Protein AF-A0A846Q1V9-F1 (afdb_monomer_lite)

Secondary structure (DSSP, 8-state):
-PPPTT--EEEEEEEEEEESS----BTTEEE-TT-S-TT-TT---B-TTS-SB--EEEEEEETTTEEEEEEEEEEEPPTT--PPPP-

Foldseek 3Di:
DAFDPPFKDFFDKDKAKEFCDDDDDDDRYHYPNNVAFQVNPPDWWAWQVVPHTWDKDWPDDDGNTITIMITTDGIDGGPPDDIDIDD

Structure (mmCIF, N/CA/C/O backbone):
data_AF-A0A846Q1V9-F1
#
_entry.id   AF-A0A846Q1V9-F1
#
loop_
_atom_site.group_PDB
_atom_site.id
_atom_site.type_symbol
_atom_site.label_atom_id
_atom_site.label_alt_id
_atom_site.label_comp_id
_atom_site.label_asym_id
_atom_site.label_entity_id
_atom_site.label_seq_id
_atom_site.pdbx_PDB_ins_code
_atom_site.Cartn_x
_atom_site.Cartn_y
_atom_site.Cartn_z
_atom_site.occupancy
_atom_site.B_iso_or_equiv
_atom_site.auth_seq_id
_atom_site.auth_comp_id
_atom_site.auth_asym_id
_atom_site.auth_atom_id
_atom_site.pdbx_PDB_model_num
ATOM 1 N N . MET A 1 1 ? -7.384 13.115 8.548 1.00 44.59 1 MET A N 1
ATOM 2 C CA . MET A 1 1 ? -8.655 12.689 7.923 1.00 44.59 1 MET A CA 1
ATOM 3 C C . MET A 1 1 ? -9.663 12.457 9.040 1.00 44.59 1 MET A C 1
ATOM 5 O O . MET A 1 1 ? -9.303 11.803 10.008 1.00 44.59 1 MET A O 1
ATOM 9 N N . GLN A 1 2 ? -10.837 13.095 8.992 1.00 38.03 2 GLN A N 1
ATOM 10 C CA . GLN A 1 2 ? -11.841 12.988 10.061 1.00 38.03 2 GLN A CA 1
ATOM 11 C C . GLN A 1 2 ? -12.623 11.672 9.952 1.00 38.03 2 GLN A C 1
ATOM 13 O O . GLN A 1 2 ? -12.992 11.278 8.848 1.00 38.03 2 GLN A O 1
ATOM 18 N N . GLY A 1 3 ? -12.859 11.012 11.091 1.00 44.47 3 GLY A N 1
ATOM 19 C CA . GLY A 1 3 ? -13.604 9.752 11.181 1.00 44.47 3 GLY A CA 1
ATOM 20 C C . GLY A 1 3 ? -15.090 9.878 10.814 1.00 44.47 3 GLY A C 1
ATOM 21 O O . GLY A 1 3 ? -15.663 10.967 10.828 1.00 44.47 3 GLY A O 1
ATOM 22 N N . SER A 1 4 ? -15.710 8.736 10.497 1.00 43.16 4 SER A N 1
ATOM 23 C CA . SER A 1 4 ? -17.120 8.620 10.094 1.00 43.16 4 SER A CA 1
ATOM 24 C C . SER A 1 4 ? -18.090 9.004 11.222 1.00 43.16 4 SER A C 1
ATOM 26 O O . SER A 1 4 ? -17.896 8.629 12.380 1.00 43.16 4 SER A O 1
ATOM 28 N N . THR A 1 5 ? -19.171 9.710 10.875 1.00 46.06 5 THR A N 1
ATOM 29 C CA . THR A 1 5 ? -20.303 10.063 11.756 1.00 46.06 5 THR A CA 1
ATOM 30 C C . THR A 1 5 ? -21.291 8.909 11.988 1.00 46.06 5 THR A C 1
ATOM 32 O O . THR A 1 5 ? -22.289 9.099 12.679 1.00 46.06 5 THR A O 1
ATOM 35 N N . VAL A 1 6 ? -21.040 7.720 11.422 1.00 43.12 6 VAL A N 1
ATOM 36 C CA . VAL A 1 6 ? -22.037 6.635 11.287 1.00 43.12 6 VAL A CA 1
ATOM 37 C C . VAL A 1 6 ? -21.794 5.447 12.244 1.00 43.12 6 VAL A C 1
ATOM 39 O O . VAL A 1 6 ? -22.547 4.480 12.245 1.00 43.12 6 VAL A O 1
ATOM 42 N N . GLY A 1 7 ? -20.807 5.538 13.141 1.00 46.91 7 GLY A N 1
ATOM 43 C CA . GLY A 1 7 ? -20.481 4.477 14.106 1.00 46.91 7 GLY A CA 1
ATOM 44 C C . GLY A 1 7 ? -19.385 3.524 13.618 1.00 46.91 7 GLY A C 1
ATOM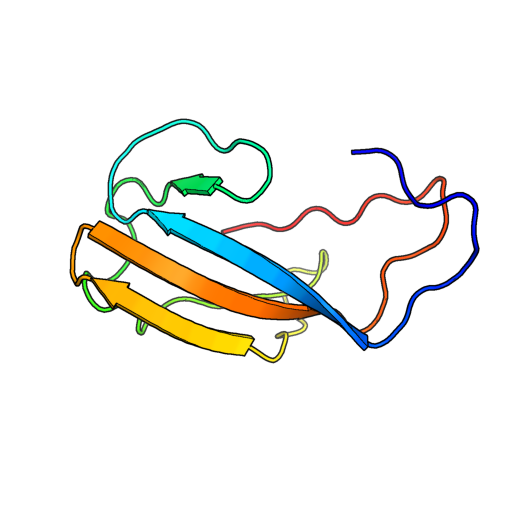 45 O O . GLY A 1 7 ? -18.788 3.747 12.567 1.00 46.91 7 GLY A O 1
ATOM 46 N N . LEU A 1 8 ? -19.072 2.506 14.431 1.00 40.81 8 LEU A N 1
ATOM 47 C CA . LEU A 1 8 ? -18.010 1.523 14.174 1.00 40.81 8 LEU A CA 1
ATOM 48 C C . LEU A 1 8 ? -18.205 0.848 12.812 1.00 40.81 8 LEU A C 1
ATOM 50 O O . LEU A 1 8 ? -19.228 0.204 12.585 1.00 40.81 8 LEU A O 1
ATOM 54 N N . VAL A 1 9 ? -17.204 0.955 11.940 1.00 47.00 9 VAL A N 1
ATOM 55 C CA . VAL A 1 9 ? -17.135 0.159 10.712 1.00 47.00 9 VAL A CA 1
ATOM 56 C C . VAL A 1 9 ? -16.052 -0.893 10.914 1.00 47.00 9 VAL A C 1
ATOM 58 O O . VAL A 1 9 ? -14.883 -0.565 11.120 1.00 47.00 9 VAL A O 1
ATOM 61 N N . THR A 1 10 ? -16.461 -2.157 10.914 1.00 49.53 10 THR A N 1
ATOM 62 C CA . THR A 1 10 ? -15.590 -3.332 11.046 1.00 49.53 10 THR A CA 1
ATOM 63 C C . THR A 1 10 ? -15.399 -3.994 9.684 1.00 49.53 10 THR A C 1
ATOM 65 O O . THR A 1 10 ? -16.336 -3.997 8.886 1.00 49.53 10 THR A O 1
ATOM 68 N N . ASN A 1 11 ? -14.224 -4.579 9.436 1.00 56.75 11 ASN A N 1
ATOM 69 C CA . ASN A 1 11 ? -13.883 -5.326 8.211 1.00 56.75 11 ASN A CA 1
ATOM 70 C C . ASN A 1 11 ? -14.074 -4.513 6.922 1.00 56.75 11 ASN A C 1
ATOM 72 O O . ASN A 1 11 ? -14.695 -4.973 5.963 1.00 56.75 11 ASN A O 1
ATOM 76 N N . TYR A 1 12 ? -13.588 -3.272 6.914 1.00 67.50 12 TYR A N 1
ATOM 77 C CA . TYR A 1 12 ? -13.695 -2.414 5.740 1.00 67.50 12 TYR A CA 1
ATOM 78 C C . TYR A 1 12 ? -12.400 -2.493 4.925 1.00 67.50 12 TYR A C 1
ATOM 80 O O . TYR A 1 12 ? -11.375 -1.987 5.393 1.00 67.50 12 TYR A O 1
ATOM 88 N N . PRO A 1 13 ? -12.410 -3.116 3.733 1.00 75.94 13 PRO A N 1
ATOM 89 C CA . PRO A 1 13 ? -11.232 -3.145 2.885 1.00 75.94 13 PRO A CA 1
ATOM 90 C C . PRO A 1 13 ? -10.983 -1.747 2.314 1.00 75.94 13 PRO A C 1
ATOM 92 O O . PRO A 1 13 ? -11.877 -1.121 1.737 1.00 75.94 13 PRO A O 1
ATOM 95 N N . ILE A 1 14 ? -9.759 -1.251 2.476 1.00 84.00 14 ILE A N 1
ATOM 96 C CA . ILE A 1 14 ? -9.309 0.005 1.871 1.00 84.00 14 ILE A CA 1
ATOM 97 C C . ILE A 1 14 ? -8.368 -0.297 0.711 1.00 84.00 14 ILE A C 1
ATOM 99 O O . ILE A 1 14 ? -7.509 -1.167 0.825 1.00 84.00 14 ILE A O 1
ATOM 103 N N . LEU A 1 15 ? -8.531 0.427 -0.395 1.00 88.31 15 LEU A N 1
ATOM 104 C CA . LEU A 1 15 ? -7.616 0.362 -1.528 1.00 88.31 15 LEU A CA 1
ATOM 105 C C . LEU A 1 15 ? -6.526 1.420 -1.361 1.00 88.31 15 LEU A C 1
ATOM 107 O O . LEU A 1 15 ? -6.827 2.605 -1.204 1.00 88.31 15 LEU A O 1
ATOM 111 N N . LEU A 1 16 ? -5.276 0.985 -1.445 1.00 90.38 16 LEU A N 1
ATOM 112 C CA . LEU A 1 16 ? -4.088 1.825 -1.482 1.00 90.38 16 LEU A CA 1
ATOM 113 C C . LEU A 1 16 ? -3.390 1.666 -2.829 1.00 90.38 16 LEU A C 1
ATOM 115 O O . LEU A 1 16 ? -3.288 0.560 -3.365 1.00 90.38 16 LEU A O 1
ATOM 119 N N . LYS A 1 17 ? -2.870 2.774 -3.354 1.00 93.75 17 LYS A N 1
ATOM 120 C CA . LYS A 1 17 ? -1.960 2.784 -4.495 1.00 93.75 17 LYS A CA 1
ATOM 121 C C . LYS A 1 17 ? -0.562 3.117 -4.000 1.00 93.75 17 LYS A C 1
ATOM 123 O O . LYS A 1 17 ? -0.246 4.263 -3.694 1.00 93.75 17 LYS A O 1
ATOM 128 N N . VAL A 1 18 ? 0.277 2.096 -3.927 1.00 94.31 18 VAL A N 1
ATOM 129 C CA . VAL A 1 18 ? 1.646 2.217 -3.434 1.00 94.31 18 VAL A CA 1
ATOM 130 C C . VAL A 1 18 ? 2.587 2.390 -4.619 1.00 94.31 18 VAL A C 1
ATOM 132 O O . VAL A 1 18 ? 2.612 1.553 -5.515 1.00 94.31 18 VAL A O 1
ATOM 135 N N . HIS A 1 19 ? 3.356 3.471 -4.639 1.00 96.19 19 HIS A N 1
ATOM 136 C CA . HIS A 1 19 ? 4.322 3.807 -5.679 1.00 96.19 19 HIS A CA 1
ATOM 137 C C . HIS A 1 19 ? 5.730 3.473 -5.202 1.00 96.19 19 HIS A C 1
ATOM 139 O O . HIS A 1 19 ? 6.155 3.903 -4.132 1.00 96.19 19 HIS A O 1
ATOM 145 N N . TYR A 1 20 ? 6.492 2.764 -6.032 1.00 95.31 20 TYR A N 1
ATOM 146 C CA . TYR A 1 20 ? 7.911 2.513 -5.778 1.00 95.31 20 TYR A CA 1
ATOM 147 C C . TYR A 1 20 ? 8.723 3.818 -5.786 1.00 95.31 20 TYR A C 1
ATOM 149 O O . TYR A 1 20 ? 9.666 3.972 -5.018 1.00 95.31 20 TYR A O 1
ATOM 157 N N . GLY A 1 21 ? 8.361 4.764 -6.657 1.00 93.25 21 GLY A N 1
ATOM 158 C CA . GLY A 1 21 ? 9.077 6.026 -6.843 1.00 93.25 21 GLY A CA 1
ATOM 159 C C . GLY A 1 21 ? 8.887 7.049 -5.719 1.00 93.25 21 GLY A C 1
ATOM 160 O O . GLY A 1 21 ? 8.291 6.780 -4.677 1.00 93.25 21 GLY A O 1
ATOM 161 N N . SER A 1 22 ? 9.411 8.253 -5.951 1.00 93.88 22 SER A N 1
ATOM 162 C CA . SER A 1 22 ? 9.237 9.396 -5.057 1.00 93.88 22 SER A CA 1
ATOM 163 C C . SER A 1 22 ? 8.002 10.225 -5.398 1.00 93.88 22 SER A C 1
ATOM 165 O O . SER A 1 22 ? 7.567 10.293 -6.549 1.00 93.88 22 SER A O 1
ATOM 167 N N . GLY A 1 23 ? 7.447 10.876 -4.380 1.00 93.12 23 GLY A N 1
ATOM 168 C CA . GLY A 1 23 ? 6.251 11.702 -4.474 1.00 93.12 23 GLY A CA 1
ATOM 169 C C . GLY A 1 23 ? 5.796 12.148 -3.090 1.00 93.12 23 GLY A C 1
ATOM 170 O O . GLY A 1 23 ? 6.529 11.998 -2.113 1.00 93.12 23 GLY A O 1
ATOM 171 N N . ALA A 1 24 ? 4.605 12.733 -3.020 1.00 91.12 24 ALA A N 1
ATOM 172 C CA . ALA A 1 24 ? 3.984 13.125 -1.764 1.00 91.12 24 ALA A CA 1
ATOM 173 C C . ALA A 1 24 ? 2.722 12.294 -1.555 1.00 91.12 24 ALA A C 1
ATOM 175 O O . ALA A 1 24 ? 1.876 12.226 -2.450 1.00 91.12 24 ALA A O 1
ATOM 176 N N . ASP A 1 25 ? 2.601 11.699 -0.374 1.00 86.75 25 ASP A N 1
ATOM 177 C CA . ASP A 1 25 ? 1.433 10.906 -0.013 1.00 86.75 25 ASP A CA 1
ATOM 178 C C . ASP A 1 25 ? 0.176 11.780 -0.026 1.00 86.75 25 ASP A C 1
ATOM 180 O O . ASP A 1 25 ? 0.158 12.902 0.497 1.00 86.75 25 ASP A O 1
ATOM 184 N N . SER A 1 26 ? -0.887 11.275 -0.647 1.00 86.12 26 SER A N 1
ATOM 185 C CA . SER A 1 26 ? -2.147 12.002 -0.775 1.00 86.12 26 SER A CA 1
ATOM 186 C C . SER A 1 26 ? -3.304 11.039 -0.986 1.00 86.12 26 SER A C 1
ATOM 188 O O . SER A 1 26 ? -3.331 10.270 -1.942 1.00 86.12 26 SER A O 1
ATOM 190 N N . GLY A 1 27 ? -4.308 11.099 -0.110 1.00 86.44 27 GLY A N 1
ATOM 191 C CA . GLY A 1 27 ? -5.459 10.209 -0.215 1.00 86.44 27 GLY A CA 1
ATOM 192 C C . GLY A 1 27 ? -5.051 8.744 -0.047 1.00 86.44 27 GLY A C 1
ATOM 193 O O . GLY A 1 27 ? -4.663 8.346 1.046 1.00 86.44 27 GLY A O 1
ATOM 194 N N . ALA A 1 28 ? -5.180 7.967 -1.124 1.00 86.12 28 ALA A N 1
ATOM 195 C CA . ALA A 1 28 ? -4.805 6.554 -1.187 1.00 86.12 28 ALA A CA 1
ATOM 196 C C . ALA A 1 28 ? -3.420 6.322 -1.822 1.00 86.12 28 ALA A C 1
ATOM 198 O O . ALA A 1 28 ? -2.961 5.181 -1.858 1.00 86.12 28 ALA A O 1
ATOM 199 N N . ASP A 1 29 ? -2.775 7.370 -2.343 1.00 89.25 29 ASP A N 1
ATOM 200 C CA . ASP A 1 29 ? -1.446 7.292 -2.940 1.00 89.25 29 ASP A CA 1
ATOM 201 C C . ASP A 1 29 ? -0.365 7.377 -1.856 1.00 89.25 29 ASP A C 1
ATOM 203 O O . ASP A 1 29 ? -0.352 8.319 -1.058 1.00 89.25 29 ASP A O 1
ATOM 207 N N . VAL A 1 30 ? 0.544 6.400 -1.860 1.00 92.06 30 VAL A N 1
ATOM 208 C CA . VAL A 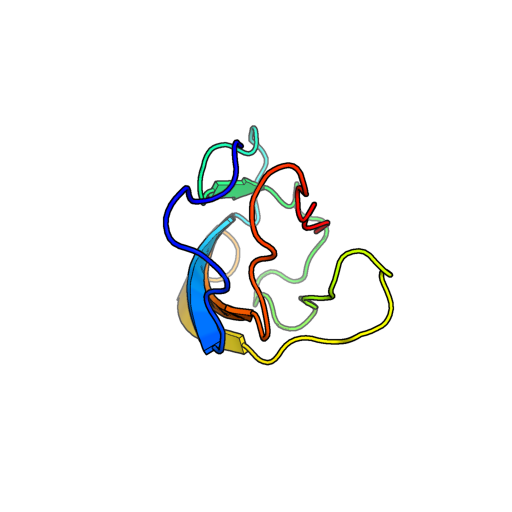1 30 ? 1.667 6.278 -0.918 1.00 92.06 30 VAL A CA 1
ATOM 209 C C . VAL A 1 30 ? 2.971 6.097 -1.695 1.00 92.06 30 VAL A C 1
ATOM 211 O O . VAL A 1 30 ? 3.036 5.226 -2.558 1.00 92.06 30 VAL A O 1
ATOM 214 N N . TYR A 1 31 ? 4.012 6.879 -1.408 1.00 93.56 31 TYR A N 1
ATOM 215 C CA . TYR A 1 31 ? 5.290 6.864 -2.131 1.00 93.56 31 TYR A CA 1
ATOM 216 C C . TYR A 1 31 ? 6.442 6.337 -1.272 1.00 93.56 31 TYR A C 1
ATOM 218 O O . TYR A 1 31 ? 6.836 6.939 -0.276 1.00 93.56 31 TYR A O 1
ATOM 226 N N . LEU A 1 32 ? 7.054 5.239 -1.715 1.00 93.00 32 LEU A N 1
ATOM 227 C CA . LEU A 1 32 ? 8.087 4.529 -0.957 1.00 93.00 32 LEU A CA 1
ATOM 228 C C . LEU A 1 32 ? 9.489 5.111 -1.128 1.00 93.00 32 LEU A C 1
ATOM 230 O O . LEU A 1 32 ? 10.401 4.729 -0.394 1.00 93.00 32 LEU A O 1
ATOM 234 N N . ASN A 1 33 ? 9.697 6.015 -2.089 1.00 93.75 33 ASN A N 1
ATOM 235 C CA . ASN A 1 33 ? 11.010 6.599 -2.382 1.00 93.75 33 ASN A CA 1
ATOM 236 C C . ASN A 1 33 ? 12.103 5.530 -2.603 1.00 93.75 33 ASN A C 1
ATOM 238 O O . ASN A 1 33 ? 13.235 5.691 -2.153 1.00 93.75 33 ASN A O 1
ATOM 242 N N . ALA A 1 34 ? 11.753 4.439 -3.289 1.00 92.69 34 ALA A N 1
ATOM 243 C CA . ALA A 1 34 ? 12.596 3.280 -3.585 1.00 92.69 34 ALA A CA 1
ATOM 244 C C . ALA A 1 34 ? 13.108 2.501 -2.354 1.00 92.69 34 ALA A C 1
ATOM 246 O O . ALA A 1 34 ? 14.127 1.818 -2.443 1.00 92.69 34 ALA A O 1
ATOM 247 N N . ASN A 1 35 ? 12.405 2.573 -1.217 1.00 91.12 35 ASN A N 1
ATOM 248 C CA . ASN A 1 35 ? 12.766 1.847 0.011 1.00 91.12 35 ASN A CA 1
ATOM 249 C C . ASN A 1 35 ? 12.122 0.455 0.148 1.00 91.12 35 ASN A C 1
ATOM 251 O O . ASN A 1 35 ? 12.279 -0.177 1.188 1.00 91.12 35 ASN A O 1
ATOM 255 N N . SER A 1 36 ? 11.431 -0.041 -0.880 1.00 91.81 36 SER A N 1
ATOM 256 C CA . SER A 1 36 ? 10.942 -1.424 -0.945 1.00 91.81 36 SER A CA 1
ATOM 257 C C . SER A 1 36 ? 11.626 -2.201 -2.059 1.00 91.81 36 SER A C 1
ATOM 259 O O . SER A 1 36 ? 12.347 -1.647 -2.894 1.00 91.81 36 SER A O 1
ATOM 261 N N . ARG A 1 37 ? 11.340 -3.496 -2.149 1.00 93.44 37 ARG A N 1
ATOM 262 C CA . ARG A 1 37 ? 11.645 -4.263 -3.352 1.00 93.44 37 ARG A CA 1
ATOM 263 C C . ARG A 1 37 ? 10.784 -3.775 -4.523 1.00 93.44 37 ARG A C 1
ATOM 265 O O . ARG A 1 37 ? 9.626 -3.399 -4.317 1.00 93.44 37 ARG A O 1
ATOM 272 N N . PRO A 1 38 ? 11.303 -3.835 -5.765 1.00 92.75 38 PRO A N 1
ATOM 273 C CA . PRO A 1 38 ? 10.528 -3.499 -6.957 1.00 92.75 38 PRO A CA 1
ATOM 274 C C . PRO A 1 38 ? 9.268 -4.351 -7.133 1.00 92.75 38 PRO A C 1
ATOM 276 O O . PRO A 1 38 ? 8.336 -3.911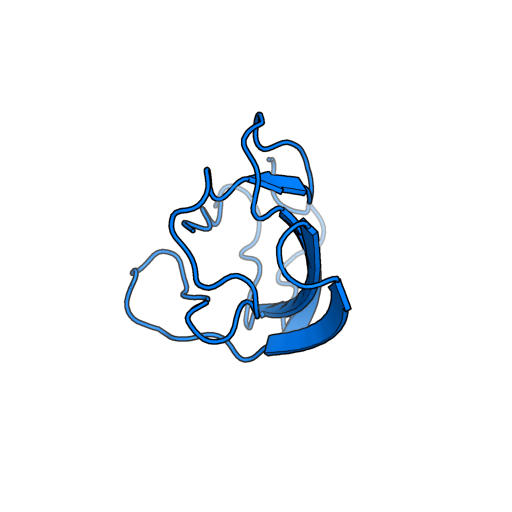 -7.793 1.00 92.75 38 PRO A O 1
ATOM 279 N N . ASP A 1 39 ? 9.235 -5.557 -6.564 1.00 92.69 39 ASP A N 1
ATOM 280 C CA . ASP A 1 39 ? 8.105 -6.481 -6.646 1.00 92.69 39 ASP A CA 1
ATOM 281 C C . ASP A 1 39 ? 7.060 -6.293 -5.533 1.00 92.69 39 ASP A C 1
ATOM 283 O O . ASP A 1 39 ? 6.045 -6.994 -5.565 1.00 92.69 39 ASP A O 1
ATOM 287 N N . PHE A 1 40 ? 7.298 -5.362 -4.596 1.00 93.12 40 PHE A N 1
ATOM 288 C CA . PHE A 1 40 ? 6.477 -5.069 -3.413 1.00 93.12 40 PHE A CA 1
ATOM 289 C C . PHE A 1 40 ? 6.319 -6.247 -2.431 1.00 93.12 40 PHE A C 1
ATOM 291 O O . PHE A 1 40 ? 5.418 -6.248 -1.591 1.00 93.12 40 PHE A O 1
ATOM 298 N N . GLY A 1 41 ? 7.188 -7.260 -2.514 1.00 91.31 41 GLY A N 1
ATOM 299 C CA . GLY A 1 41 ? 7.103 -8.468 -1.685 1.00 91.31 41 GLY A CA 1
ATOM 300 C C . GLY A 1 41 ? 7.544 -8.287 -0.229 1.00 91.31 41 GLY A C 1
ATOM 301 O O . GLY A 1 41 ? 7.448 -9.224 0.559 1.00 91.31 41 GLY A O 1
ATOM 302 N N . ASP A 1 42 ? 8.069 -7.117 0.127 1.00 92.75 42 ASP A N 1
ATOM 303 C CA . ASP A 1 42 ? 8.533 -6.755 1.467 1.00 92.75 42 ASP A CA 1
ATOM 304 C C . ASP A 1 42 ? 7.614 -5.761 2.194 1.00 92.75 42 ASP A C 1
ATOM 306 O O . ASP A 1 42 ? 7.946 -5.327 3.298 1.00 92.75 42 ASP A O 1
ATOM 310 N N . LEU A 1 43 ? 6.451 -5.438 1.619 1.00 90.44 43 LEU A N 1
ATOM 311 C CA . LEU A 1 43 ? 5.458 -4.588 2.272 1.00 90.44 43 LEU A CA 1
ATOM 312 C C . LEU A 1 43 ? 4.793 -5.293 3.455 1.00 90.44 43 LEU A C 1
ATOM 314 O O . LEU A 1 43 ? 4.459 -6.476 3.389 1.00 90.44 43 LEU A O 1
ATOM 318 N N . ARG A 1 44 ? 4.559 -4.530 4.527 1.00 89.94 44 ARG A N 1
ATOM 319 C CA . ARG A 1 44 ? 3.775 -4.949 5.690 1.00 89.94 44 ARG A CA 1
ATOM 320 C C . ARG A 1 44 ? 2.807 -3.847 6.071 1.00 89.94 44 ARG A C 1
ATOM 322 O O . ARG A 1 44 ? 3.179 -2.680 6.098 1.00 89.94 44 ARG A O 1
ATOM 329 N N . PHE A 1 45 ? 1.589 -4.241 6.409 1.00 87.25 45 PHE A N 1
ATOM 330 C CA . PHE A 1 45 ? 0.568 -3.335 6.911 1.00 87.25 45 PHE A CA 1
ATOM 331 C C . PHE A 1 45 ? 0.316 -3.677 8.367 1.00 87.25 45 PHE A C 1
ATOM 333 O O . PHE A 1 45 ? 0.100 -4.839 8.701 1.00 87.25 45 PHE A O 1
ATOM 340 N N . THR A 1 46 ? 0.369 -2.675 9.235 1.00 85.50 46 THR A N 1
ATOM 341 C CA . THR A 1 46 ? 0.107 -2.840 10.663 1.00 85.50 46 THR A CA 1
ATOM 342 C C . THR A 1 46 ? -0.921 -1.825 11.137 1.00 85.50 46 THR A C 1
ATOM 344 O O . THR A 1 46 ? -1.199 -0.822 10.471 1.00 85.50 46 THR A O 1
ATOM 347 N N . THR A 1 47 ? -1.521 -2.083 12.297 1.00 79.69 47 THR A N 1
ATOM 348 C CA . THR A 1 47 ? -2.312 -1.060 12.984 1.00 79.69 47 THR A CA 1
ATOM 349 C C . THR A 1 47 ? -1.411 0.044 13.552 1.00 79.69 47 THR A C 1
ATOM 351 O O . THR A 1 47 ? -0.186 -0.007 13.457 1.00 79.69 47 THR A O 1
ATOM 354 N N . ASN A 1 48 ? -2.010 1.057 14.185 1.00 77.12 48 ASN A N 1
ATOM 355 C CA . ASN A 1 48 ? -1.266 2.181 14.764 1.00 77.12 48 ASN A CA 1
ATOM 356 C C . ASN A 1 48 ? -0.271 1.788 15.878 1.00 77.12 48 ASN A C 1
ATOM 358 O O . ASN A 1 48 ? 0.567 2.608 16.248 1.00 77.12 48 ASN A O 1
ATOM 362 N N . ASP A 1 49 ? -0.354 0.562 16.404 1.00 78.56 49 ASP A N 1
ATOM 363 C CA . ASP A 1 49 ? 0.593 0.020 17.378 1.00 78.56 49 ASP A CA 1
ATOM 364 C C . ASP A 1 49 ? 1.929 -0.409 16.747 1.00 78.56 49 ASP A C 1
ATOM 366 O O . ASP A 1 49 ? 2.878 -0.698 17.474 1.00 78.56 49 ASP A O 1
ATOM 370 N N . GLY A 1 50 ? 2.005 -0.449 15.411 1.00 76.50 50 GLY A N 1
ATOM 371 C CA . GLY A 1 50 ? 3.173 -0.883 14.647 1.00 76.50 50 GLY A CA 1
ATOM 372 C C . GLY A 1 50 ? 3.456 -2.386 14.715 1.00 76.50 50 GLY A C 1
ATOM 373 O O . GLY A 1 50 ? 4.453 -2.828 14.155 1.00 76.50 50 GLY A O 1
ATOM 374 N N . GLN A 1 51 ? 2.607 -3.170 15.386 1.00 82.19 51 GLN A N 1
ATOM 375 C CA . GLN A 1 51 ? 2.875 -4.566 15.751 1.00 82.19 51 GLN A CA 1
ATOM 376 C C . GLN A 1 51 ? 1.788 -5.524 15.262 1.00 82.19 51 GLN A C 1
ATOM 378 O O . GLN A 1 51 ? 2.096 -6.650 14.875 1.00 82.19 51 GLN A O 1
ATOM 383 N N . THR A 1 52 ? 0.525 -5.104 15.289 1.00 83.56 52 THR A N 1
ATOM 384 C CA . THR A 1 52 ? -0.598 -5.926 14.834 1.00 83.56 52 THR A CA 1
ATOM 385 C C . THR A 1 52 ? -0.647 -5.895 13.311 1.00 83.56 52 THR A C 1
ATOM 387 O O . THR A 1 52 ? -1.054 -4.885 12.739 1.00 83.56 52 TH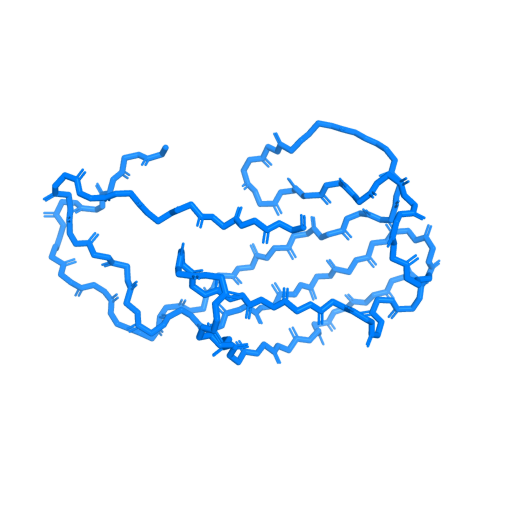R A O 1
ATOM 390 N N . GLU A 1 53 ? -0.207 -6.976 12.664 1.00 86.56 53 GLU A N 1
ATOM 391 C CA . GLU A 1 53 ? -0.243 -7.129 11.203 1.00 86.56 53 GLU A CA 1
ATOM 392 C C . GLU A 1 53 ? -1.693 -7.220 10.690 1.00 86.56 53 GLU A C 1
ATOM 394 O O . GLU A 1 53 ? -2.562 -7.814 11.332 1.00 86.56 53 GLU A O 1
ATOM 399 N N . LEU A 1 54 ? -1.948 -6.588 9.544 1.00 85.88 54 LEU A N 1
ATOM 400 C CA . LEU A 1 54 ? -3.232 -6.570 8.850 1.00 85.88 54 LEU A CA 1
ATOM 401 C C . LEU A 1 54 ? -3.174 -7.469 7.616 1.00 85.88 54 LEU A C 1
ATOM 403 O O . LEU A 1 54 ? -2.181 -7.465 6.884 1.00 85.88 54 LEU A O 1
ATOM 407 N N . ASP A 1 55 ? -4.269 -8.180 7.357 1.00 89.25 55 ASP A N 1
ATOM 408 C CA . ASP A 1 55 ? -4.418 -8.973 6.143 1.00 89.25 55 ASP A CA 1
ATOM 409 C C . ASP A 1 55 ? -4.532 -8.056 4.920 1.00 89.25 55 ASP A C 1
ATOM 411 O O . ASP A 1 55 ? -5.164 -6.995 4.954 1.00 89.25 55 ASP A O 1
ATOM 415 N N . TYR A 1 56 ? -3.902 -8.452 3.818 1.00 90.44 56 TYR A N 1
ATOM 416 C CA . TYR A 1 56 ? -3.929 -7.687 2.580 1.00 90.44 56 TYR A CA 1
ATOM 417 C C . TYR A 1 56 ? -3.831 -8.592 1.355 1.00 90.44 56 TYR A C 1
ATOM 419 O O . TYR A 1 56 ? -3.353 -9.726 1.424 1.00 90.44 56 TYR A O 1
ATOM 427 N N . TRP A 1 57 ? -4.249 -8.069 0.205 1.00 92.38 57 TRP A N 1
ATOM 428 C CA . TRP A 1 57 ? -4.015 -8.705 -1.086 1.00 92.38 57 TRP A CA 1
ATOM 429 C C . TRP A 1 57 ? -3.643 -7.674 -2.150 1.00 92.38 57 TRP A C 1
ATOM 431 O O . T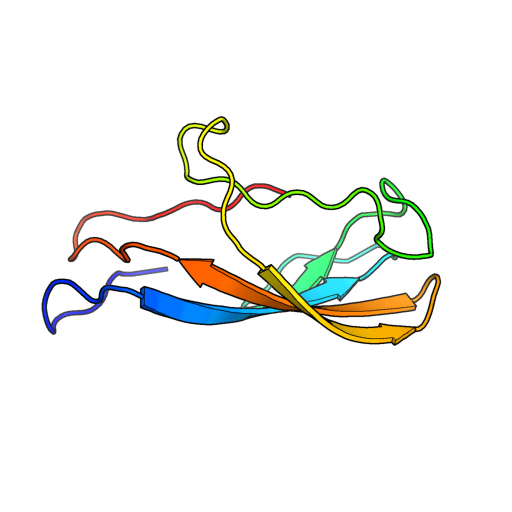RP A 1 57 ? -4.146 -6.551 -2.163 1.00 92.38 57 TRP A O 1
ATOM 441 N N . ILE A 1 58 ? -2.727 -8.060 -3.038 1.00 93.06 58 ILE A N 1
ATOM 442 C CA . ILE A 1 58 ? -2.319 -7.236 -4.178 1.00 93.06 58 ILE A CA 1
ATOM 443 C C . ILE A 1 58 ? -3.284 -7.526 -5.325 1.00 93.06 58 ILE A C 1
ATOM 445 O O . ILE A 1 58 ? -3.336 -8.654 -5.814 1.00 93.06 58 ILE A O 1
ATOM 449 N N . GLU A 1 59 ? -4.031 -6.512 -5.748 1.00 94.88 59 GLU A N 1
ATOM 450 C CA . GLU A 1 59 ? -4.934 -6.605 -6.896 1.00 94.88 59 GLU A CA 1
ATOM 451 C C . GLU A 1 59 ? -4.174 -6.567 -8.213 1.00 94.88 59 GLU A C 1
ATOM 453 O O . GLU A 1 59 ? -4.363 -7.417 -9.082 1.00 94.88 59 GLU A O 1
ATOM 458 N N . GLU A 1 60 ? -3.278 -5.597 -8.340 1.00 95.44 60 GLU A N 1
ATOM 459 C CA . GLU A 1 60 ? -2.475 -5.378 -9.532 1.00 95.44 60 GLU A CA 1
ATOM 460 C C . GLU A 1 60 ? -1.120 -4.818 -9.116 1.00 95.44 60 GLU A C 1
ATOM 462 O O . GLU A 1 60 ? -1.023 -4.056 -8.153 1.00 95.44 60 GLU A O 1
ATOM 467 N N . LYS A 1 61 ? -0.062 -5.158 -9.854 1.00 95.75 61 LYS A N 1
ATOM 468 C CA . LYS A 1 61 ? 1.229 -4.492 -9.705 1.00 95.75 61 LYS A CA 1
ATOM 469 C C . LYS A 1 61 ? 1.975 -4.378 -11.022 1.00 95.75 61 LYS A C 1
ATOM 471 O O . LYS A 1 61 ? 1.872 -5.238 -11.896 1.00 95.75 61 LYS A O 1
ATOM 476 N N . VAL A 1 62 ? 2.785 -3.334 -11.105 1.00 96.88 62 VAL A N 1
ATOM 477 C CA . VAL A 1 62 ? 3.808 -3.126 -12.123 1.00 96.88 62 VAL A CA 1
ATOM 478 C C . VAL A 1 62 ? 5.132 -2.956 -11.391 1.00 96.88 62 VAL A C 1
ATOM 480 O O . VAL A 1 62 ? 5.335 -1.954 -10.701 1.00 96.88 62 VAL A O 1
ATOM 483 N N . ASP A 1 63 ? 6.020 -3.939 -11.537 1.00 95.81 63 ASP A N 1
ATOM 484 C CA . ASP A 1 63 ? 7.288 -3.973 -10.810 1.00 95.81 63 ASP A CA 1
ATOM 485 C C . ASP A 1 63 ? 8.112 -2.699 -11.052 1.00 95.81 63 ASP A C 1
ATOM 487 O O . ASP A 1 63 ? 8.288 -2.249 -12.187 1.00 95.81 63 ASP A O 1
ATOM 491 N N . GLY A 1 64 ? 8.599 -2.099 -9.966 1.00 93.81 64 GLY A N 1
ATOM 492 C CA . GLY A 1 64 ? 9.349 -0.841 -9.989 1.00 93.81 64 GLY A CA 1
ATOM 493 C C . GLY A 1 64 ? 8.509 0.406 -10.289 1.00 93.81 64 GLY A C 1
ATOM 494 O O . GLY A 1 64 ? 9.081 1.478 -10.482 1.00 93.81 64 GLY A O 1
ATOM 495 N N . ASN A 1 65 ? 7.176 0.296 -10.328 1.00 95.81 65 ASN A N 1
ATOM 496 C CA . ASN A 1 65 ? 6.273 1.419 -10.574 1.00 95.81 65 ASN A CA 1
ATOM 497 C C . ASN A 1 65 ? 5.200 1.544 -9.483 1.00 95.81 65 ASN A C 1
ATOM 499 O O . ASN A 1 65 ? 5.347 2.396 -8.607 1.00 95.81 65 ASN A O 1
ATOM 503 N N . TYR A 1 66 ? 4.163 0.699 -9.490 1.00 95.56 66 TYR A N 1
ATOM 504 C CA . TYR A 1 66 ? 3.090 0.760 -8.491 1.00 95.56 66 TYR A CA 1
ATOM 505 C C . TYR A 1 66 ? 2.478 -0.606 -8.164 1.00 95.56 66 TYR A C 1
ATOM 507 O O . TYR A 1 66 ? 2.544 -1.531 -8.971 1.00 95.56 66 TYR A O 1
ATOM 515 N N . ALA A 1 67 ? 1.819 -0.695 -7.010 1.00 96.06 67 ALA A N 1
ATOM 516 C CA . ALA A 1 67 ? 0.932 -1.784 -6.620 1.00 96.06 67 ALA A CA 1
ATOM 517 C C . ALA A 1 67 ? -0.406 -1.233 -6.104 1.00 96.06 67 ALA A C 1
ATOM 519 O O . ALA A 1 67 ? -0.443 -0.274 -5.332 1.00 96.06 67 ALA A O 1
ATOM 520 N N . LEU A 1 68 ? -1.503 -1.844 -6.541 1.00 95.31 68 LEU A N 1
ATOM 521 C CA . LEU A 1 68 ? -2.842 -1.663 -5.995 1.00 95.31 68 LEU A CA 1
ATOM 522 C C . LEU A 1 68 ? -3.062 -2.731 -4.929 1.00 95.31 68 LEU A C 1
ATOM 524 O O . LEU A 1 68 ? -3.006 -3.926 -5.225 1.00 95.31 68 LEU A O 1
ATOM 528 N N . ILE A 1 69 ? -3.257 -2.300 -3.688 1.00 93.25 69 ILE A N 1
ATOM 529 C CA . ILE A 1 69 ? -3.281 -3.186 -2.527 1.00 93.25 69 ILE A CA 1
ATOM 530 C C . ILE A 1 69 ? -4.542 -2.927 -1.728 1.00 93.25 69 ILE A C 1
ATOM 532 O O . ILE A 1 69 ? -4.816 -1.800 -1.318 1.00 93.25 69 ILE A O 1
ATOM 536 N N . TRP A 1 70 ? -5.285 -3.991 -1.478 1.00 91.62 70 TRP A N 1
ATOM 537 C CA . TRP A 1 70 ? -6.408 -3.976 -0.565 1.00 91.62 70 TRP A CA 1
ATOM 538 C C . TRP A 1 70 ? -5.944 -4.419 0.807 1.00 91.62 70 TRP A C 1
ATOM 540 O O . TRP A 1 70 ? -5.404 -5.513 0.944 1.00 91.62 70 TRP A O 1
ATOM 550 N N . VAL A 1 71 ? -6.182 -3.584 1.812 1.00 88.12 71 VAL A N 1
ATOM 551 C CA . VAL A 1 71 ? -5.838 -3.869 3.207 1.00 88.12 71 VAL A CA 1
ATOM 552 C C . VAL A 1 71 ? -7.126 -4.034 3.998 1.00 88.12 71 VAL A C 1
ATOM 554 O O . VAL A 1 71 ? -7.990 -3.151 3.984 1.00 88.12 71 VAL A O 1
ATOM 557 N N . GLU A 1 72 ? -7.270 -5.165 4.679 1.00 84.69 72 GLU A N 1
ATOM 558 C CA . GLU A 1 72 ? -8.392 -5.437 5.565 1.00 84.69 72 GLU A CA 1
ATOM 559 C C . GLU A 1 72 ? -8.142 -4.776 6.920 1.00 84.69 72 GLU A C 1
ATOM 561 O O . GLU A 1 72 ? -7.325 -5.219 7.723 1.00 84.69 72 GLU A O 1
ATOM 566 N N . VAL A 1 73 ? -8.864 -3.688 7.189 1.00 74.31 73 VAL A N 1
ATOM 567 C CA . VAL A 1 73 ? -8.788 -2.999 8.478 1.00 74.31 73 VAL A CA 1
ATOM 568 C C . VAL A 1 73 ? -9.918 -3.505 9.372 1.00 74.31 73 VAL A C 1
ATOM 570 O O . VAL A 1 73 ? -11.100 -3.267 9.105 1.00 74.31 73 VAL A O 1
ATOM 573 N N . SER A 1 74 ? -9.556 -4.185 10.465 1.00 63.09 74 SER A N 1
ATOM 574 C CA . SER A 1 74 ? -10.514 -4.834 11.373 1.00 63.09 74 SER A CA 1
ATOM 575 C C . SER A 1 74 ? -11.447 -3.837 12.078 1.00 63.09 74 SER A C 1
ATOM 577 O O . SER A 1 74 ? -12.596 -4.168 12.368 1.00 63.09 74 SER A O 1
ATOM 579 N N . SER A 1 75 ? -11.004 -2.595 12.320 1.00 53.53 75 SER A N 1
ATOM 580 C CA . SER A 1 75 ? -11.888 -1.516 12.782 1.00 53.53 75 SER A CA 1
ATOM 581 C C . SER A 1 75 ? -11.399 -0.134 12.348 1.00 53.53 75 SER A C 1
ATOM 583 O O . SER A 1 75 ? -10.245 0.223 12.596 1.00 53.53 75 SER A O 1
ATOM 585 N N . ILE A 1 76 ? -12.295 0.671 11.776 1.00 55.41 76 ILE A N 1
ATOM 586 C CA . ILE A 1 76 ? -12.138 2.126 11.715 1.00 55.41 76 ILE A CA 1
ATOM 587 C C . ILE A 1 76 ? -12.887 2.679 12.932 1.00 55.41 76 ILE A C 1
ATOM 589 O O . ILE A 1 76 ? -14.122 2.603 12.974 1.00 55.41 76 ILE A O 1
ATOM 593 N N . PRO A 1 77 ? -12.180 3.179 13.959 1.00 43.69 77 PRO A N 1
ATOM 594 C CA . PRO A 1 77 ? -12.837 3.629 15.170 1.00 43.69 77 PRO A CA 1
ATOM 595 C C . PRO A 1 77 ? -13.644 4.908 14.890 1.00 43.69 77 PRO A C 1
ATOM 597 O O . PRO A 1 77 ? -13.310 5.716 14.020 1.00 43.69 77 PRO A O 1
ATOM 600 N N . ALA A 1 78 ? -14.766 5.067 15.596 1.00 36.88 78 ALA A N 1
ATOM 601 C CA . ALA A 1 78 ? -15.629 6.229 15.424 1.00 36.88 78 ALA A CA 1
ATOM 602 C C . ALA A 1 78 ? -14.895 7.519 15.842 1.00 36.88 78 ALA A C 1
ATOM 604 O O . ALA A 1 78 ? -14.039 7.521 16.738 1.00 36.88 78 ALA A O 1
ATOM 605 N N . SER A 1 79 ? -15.243 8.631 15.189 1.00 36.50 79 SER A N 1
ATOM 606 C CA . SER A 1 79 ? -14.768 9.967 15.568 1.00 36.50 79 SER A CA 1
ATOM 607 C C . SER A 1 79 ? -14.945 10.188 17.083 1.00 36.50 79 SER A C 1
ATOM 609 O O . SER A 1 79 ? -15.978 9.785 17.626 1.00 36.50 79 SER A O 1
ATOM 611 N N . PRO A 1 80 ? -13.966 10.782 17.794 1.00 40.16 80 PRO A N 1
ATOM 612 C CA . PRO A 1 80 ? -12.876 11.628 17.290 1.00 40.16 80 PRO A CA 1
ATOM 613 C C . PRO A 1 80 ? -11.534 10.921 17.035 1.00 40.16 80 PRO A C 1
ATOM 615 O O . PRO A 1 80 ? -10.514 11.593 16.899 1.00 40.16 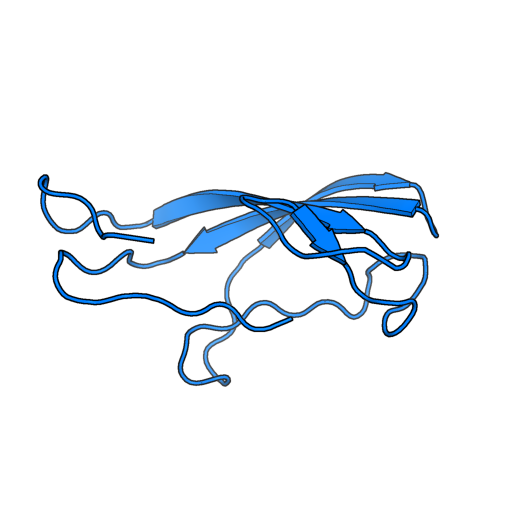80 PRO A O 1
ATOM 618 N N . SER A 1 81 ? -11.488 9.590 16.982 1.00 43.47 81 SER A N 1
ATOM 619 C CA . SER A 1 81 ? -10.215 8.871 16.826 1.00 43.47 81 SER A CA 1
ATOM 620 C C . SER A 1 81 ? -9.738 8.786 15.365 1.00 43.47 81 SER A C 1
ATOM 622 O O . SER A 1 81 ? -10.534 8.628 14.441 1.00 43.47 81 SER A O 1
ATOM 624 N N . SER A 1 82 ? -8.425 8.923 15.151 1.00 45.31 82 SER A N 1
ATOM 625 C CA . SER A 1 82 ? -7.762 8.802 13.846 1.00 45.31 82 SER A CA 1
ATOM 626 C C . SER A 1 82 ? -6.817 7.605 13.840 1.00 45.31 82 SER A C 1
ATOM 628 O O . SER A 1 82 ? -5.944 7.521 14.703 1.00 45.31 82 SER A O 1
ATOM 630 N N . THR A 1 83 ? -6.936 6.725 12.847 1.00 41.94 83 THR A N 1
ATOM 631 C CA . THR A 1 83 ? -5.926 5.694 12.571 1.00 41.94 83 THR A CA 1
ATOM 632 C C . THR A 1 83 ? -4.873 6.285 11.640 1.00 41.94 83 THR A C 1
ATOM 634 O O . THR A 1 83 ? -5.198 6.741 10.545 1.00 41.94 83 THR A O 1
ATOM 637 N N . LEU A 1 84 ? -3.624 6.325 12.099 1.00 40.12 84 LEU A N 1
ATOM 638 C CA . LEU A 1 84 ? -2.459 6.657 11.282 1.00 40.12 84 LEU A CA 1
ATOM 639 C C . LEU A 1 84 ? -1.886 5.344 10.743 1.00 40.12 84 LEU A C 1
ATOM 641 O O . LEU A 1 84 ? -1.633 4.433 11.530 1.00 40.12 84 LEU A O 1
ATOM 645 N N . LEU A 1 85 ? -1.732 5.249 9.423 1.00 35.47 85 LEU A N 1
ATOM 646 C CA . LEU A 1 85 ? -1.049 4.141 8.760 1.00 35.47 85 LEU A CA 1
ATOM 647 C C . LEU A 1 85 ? 0.369 4.612 8.425 1.00 35.47 85 LEU A C 1
ATOM 649 O O . LEU A 1 85 ? 0.529 5.665 7.807 1.00 35.47 85 LEU A O 1
ATOM 653 N N . TYR A 1 86 ? 1.370 3.860 8.869 1.00 35.47 86 TYR A N 1
ATOM 654 C CA . TYR A 1 86 ? 2.768 4.075 8.505 1.00 35.47 86 TYR A CA 1
ATOM 655 C C . TYR A 1 86 ? 3.147 3.072 7.414 1.00 35.47 86 TYR A C 1
ATOM 657 O O . TYR A 1 86 ? 2.690 1.929 7.454 1.00 35.47 86 TYR A O 1
ATOM 665 N N . VAL A 1 87 ? 3.960 3.518 6.456 1.00 41.56 87 VAL A N 1
ATOM 666 C CA . VAL A 1 87 ? 4.586 2.686 5.421 1.00 41.56 87 VAL A CA 1
ATOM 667 C C . VAL A 1 87 ? 6.097 2.707 5.607 1.00 41.56 87 VAL A C 1
ATOM 669 O O . VAL A 1 87 ? 6.614 3.776 6.015 1.00 41.56 87 VAL A O 1
#

Sequence (87 aa):
MQGSTVGLVTNYPILLKVHYGSGADSGADVYLNANSRPDFGDLRFTTNDGQTELDYWIEEKVDGNYALIWVEVSSIPASPSSTLLYV

Radius of gyration: 13.46 Å; chains: 1; bounding box: 35×22×30 Å

pLDDT: mean 76.6, std 21.34, range [35.47, 96.88]